Protein AF-A8PE04-F1 (afdb_monomer)

Structure (mmCIF, N/CA/C/O backbone):
data_AF-A8PE04-F1
#
_entry.id   AF-A8PE04-F1
#
loop_
_atom_site.group_PDB
_atom_site.id
_atom_site.type_symbol
_atom_site.label_atom_id
_atom_site.label_alt_id
_atom_site.label_comp_id
_atom_site.label_asym_id
_atom_site.label_entity_id
_atom_site.label_seq_id
_atom_site.pdbx_PDB_ins_code
_atom_site.Cartn_x
_atom_site.Cartn_y
_atom_site.Cartn_z
_atom_site.occupancy
_atom_site.B_iso_or_equiv
_atom_site.auth_seq_id
_atom_site.auth_comp_id
_atom_site.auth_asym_id
_atom_site.auth_atom_id
_atom_site.pdbx_PDB_model_num
ATOM 1 N N . MET A 1 1 ? 14.633 -21.461 -17.076 1.00 43.66 1 MET A N 1
ATOM 2 C CA . MET A 1 1 ? 14.269 -21.359 -18.506 1.00 43.66 1 MET A CA 1
ATOM 3 C C . MET A 1 1 ? 14.632 -19.955 -18.957 1.00 43.66 1 MET A C 1
ATOM 5 O O . MET A 1 1 ? 14.092 -19.022 -18.387 1.00 43.66 1 MET A O 1
ATOM 9 N N . THR A 1 2 ? 15.592 -19.778 -19.868 1.00 51.12 2 THR A N 1
ATOM 10 C CA . THR A 1 2 ? 15.956 -18.434 -20.354 1.00 51.12 2 THR A CA 1
ATOM 11 C C . THR A 1 2 ? 14.816 -17.867 -21.188 1.00 51.12 2 THR A C 1
ATOM 13 O O . THR A 1 2 ? 14.263 -18.574 -22.039 1.00 51.12 2 THR A O 1
ATOM 16 N N . SER A 1 3 ? 14.428 -16.623 -20.905 1.00 69.75 3 SER A N 1
ATOM 17 C CA . SER A 1 3 ? 13.327 -15.964 -21.598 1.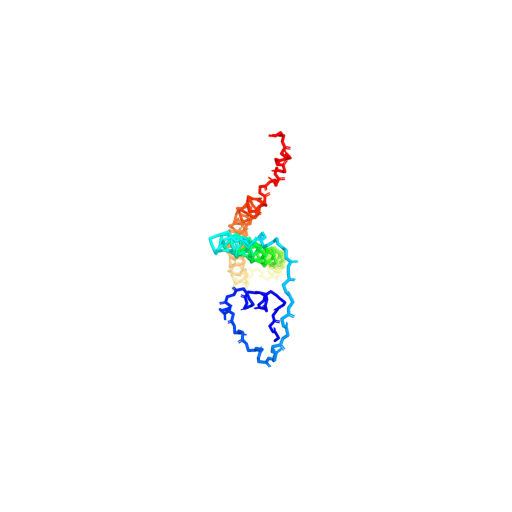00 69.75 3 SER A CA 1
ATOM 18 C C . SER A 1 3 ? 13.651 -15.841 -23.093 1.00 69.75 3 SER A C 1
ATOM 20 O O . SER A 1 3 ? 14.813 -15.860 -23.515 1.00 69.75 3 SER A O 1
ATOM 22 N N . LYS A 1 4 ? 12.622 -15.732 -23.941 1.00 68.56 4 LYS A N 1
ATOM 23 C CA . LYS A 1 4 ? 12.803 -15.550 -25.393 1.00 68.56 4 LYS A CA 1
ATOM 24 C C . LYS A 1 4 ? 13.701 -14.338 -25.707 1.00 68.56 4 LYS A C 1
ATOM 26 O O . LYS A 1 4 ? 14.459 -14.385 -26.671 1.00 68.56 4 LYS A O 1
ATOM 31 N N . LEU A 1 5 ? 13.661 -13.316 -24.848 1.00 60.16 5 LEU A N 1
ATOM 32 C CA . LEU A 1 5 ? 14.496 -12.115 -24.906 1.00 60.16 5 LEU A CA 1
ATOM 33 C C . LEU A 1 5 ? 15.958 -12.384 -24.521 1.00 60.16 5 LEU A C 1
ATOM 35 O O . LEU A 1 5 ? 16.848 -11.929 -25.234 1.00 60.16 5 LEU A O 1
ATOM 39 N N . ASP A 1 6 ? 16.225 -13.201 -23.497 1.00 66.94 6 ASP A N 1
ATOM 40 C CA . ASP A 1 6 ? 17.599 -13.587 -23.121 1.00 66.94 6 ASP A CA 1
ATOM 41 C C . ASP A 1 6 ? 18.314 -14.327 -24.254 1.00 66.94 6 ASP A C 1
ATOM 43 O O . ASP A 1 6 ? 19.517 -14.170 -24.472 1.00 66.94 6 ASP A O 1
ATOM 47 N N . ARG A 1 7 ? 17.572 -15.141 -25.014 1.00 69.94 7 ARG A N 1
ATOM 48 C CA . ARG A 1 7 ? 18.111 -15.803 -26.209 1.00 69.94 7 ARG A CA 1
ATOM 49 C C . ARG A 1 7 ? 18.424 -14.798 -27.312 1.00 69.94 7 ARG A C 1
ATOM 51 O O . ARG A 1 7 ? 19.440 -14.939 -27.985 1.00 69.94 7 ARG A O 1
ATOM 58 N N . GLU A 1 8 ? 17.583 -13.785 -27.493 1.00 67.00 8 GLU A N 1
ATOM 59 C CA . GLU A 1 8 ? 17.767 -12.774 -28.535 1.00 67.00 8 GLU A CA 1
ATOM 60 C C . GLU A 1 8 ? 18.943 -11.833 -28.230 1.00 67.00 8 GLU A C 1
ATOM 62 O O . GLU A 1 8 ? 19.756 -11.565 -29.114 1.00 67.00 8 GLU A O 1
ATOM 67 N N . ILE A 1 9 ? 19.109 -11.426 -26.969 1.00 65.00 9 ILE A N 1
ATOM 68 C CA . ILE A 1 9 ? 20.256 -10.637 -26.498 1.00 65.00 9 ILE A CA 1
ATOM 69 C C . ILE A 1 9 ? 21.559 -11.435 -26.658 1.00 65.00 9 ILE A C 1
ATOM 71 O O . ILE A 1 9 ? 22.524 -10.929 -27.234 1.00 65.00 9 ILE A O 1
ATOM 75 N N . ASN A 1 10 ? 21.575 -12.712 -26.260 1.00 68.12 10 ASN A N 1
ATOM 76 C CA . ASN A 1 10 ? 22.749 -13.575 -26.429 1.00 68.12 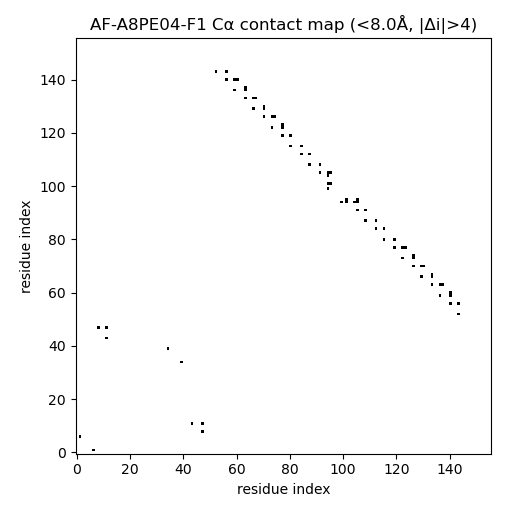10 ASN A CA 1
ATOM 77 C C . ASN A 1 10 ? 23.130 -13.794 -27.904 1.00 68.12 10 ASN A C 1
ATOM 79 O O . ASN A 1 10 ? 24.316 -13.816 -28.242 1.00 68.12 10 ASN A O 1
ATOM 83 N N . MET A 1 11 ? 22.149 -13.895 -28.808 1.00 67.25 11 MET A N 1
ATOM 84 C CA . MET A 1 11 ? 22.408 -13.983 -30.252 1.00 67.25 11 MET A CA 1
ATOM 85 C C . MET A 1 11 ? 22.987 -12.688 -30.839 1.00 67.25 11 MET A C 1
ATOM 87 O O . MET A 1 11 ? 23.749 -12.744 -31.803 1.00 67.25 11 MET A O 1
ATOM 91 N N . LEU A 1 12 ? 22.644 -11.523 -30.282 1.00 59.12 12 LEU A N 1
ATOM 92 C CA . LEU A 1 12 ? 23.148 -10.225 -30.746 1.00 59.12 12 LEU A CA 1
ATOM 93 C C . LEU A 1 12 ? 24.549 -9.898 -30.204 1.00 59.12 12 LEU A C 1
ATOM 95 O O . LEU A 1 12 ? 25.309 -9.207 -30.888 1.00 59.12 12 LEU A O 1
ATOM 99 N N . LEU A 1 13 ? 24.889 -10.406 -29.016 1.00 61.25 13 LEU A N 1
ATOM 100 C CA . LEU A 1 13 ? 26.175 -10.182 -28.344 1.00 61.25 13 LEU A CA 1
ATOM 101 C C . LEU A 1 13 ? 27.263 -11.198 -28.726 1.00 61.25 13 LEU A C 1
ATOM 103 O O . LEU A 1 13 ? 28.444 -10.925 -28.524 1.00 61.25 13 LEU A O 1
ATOM 107 N N . SER A 1 14 ? 26.899 -12.339 -29.316 1.00 60.16 14 SER A N 1
ATOM 108 C CA . SER A 1 14 ? 27.875 -13.351 -29.732 1.00 60.16 14 SER A CA 1
ATOM 109 C C . SER A 1 14 ? 28.638 -12.911 -30.997 1.00 60.16 14 SER A C 1
ATOM 111 O O . SER A 1 14 ? 28.017 -12.686 -32.046 1.00 60.16 14 SER A O 1
ATOM 113 N N . PRO A 1 15 ? 29.981 -12.803 -30.970 1.00 48.56 15 PRO A N 1
ATOM 114 C CA . PRO A 1 15 ? 30.763 -12.633 -32.187 1.00 48.56 15 PRO A CA 1
ATOM 115 C C . PRO A 1 15 ? 30.656 -13.927 -33.003 1.00 48.56 15 PRO A C 1
ATOM 117 O O . PRO A 1 15 ? 30.887 -15.009 -32.478 1.00 48.56 15 PRO A O 1
ATOM 120 N N . ASN A 1 16 ? 30.239 -13.803 -34.268 1.00 50.25 16 ASN A N 1
ATOM 121 C CA . ASN A 1 16 ? 29.986 -14.895 -35.216 1.00 50.25 16 ASN A CA 1
ATOM 122 C C . ASN A 1 16 ? 30.939 -16.100 -35.034 1.00 50.25 16 ASN A C 1
ATOM 124 O O . ASN A 1 16 ? 32.030 -16.112 -35.605 1.00 50.25 16 ASN A O 1
ATOM 128 N N . LEU A 1 17 ? 30.506 -17.155 -34.338 1.00 44.81 17 LEU A N 1
ATOM 129 C CA . LEU A 1 17 ? 31.142 -18.465 -34.450 1.00 44.81 17 LEU A CA 1
ATOM 130 C C . LEU A 1 17 ? 30.662 -19.099 -35.754 1.00 44.81 17 LEU A C 1
ATOM 132 O O . LEU A 1 17 ? 29.711 -19.875 -35.807 1.00 44.81 17 LEU A O 1
ATOM 136 N N . SER A 1 18 ? 31.326 -18.708 -36.839 1.00 41.94 18 SER A N 1
ATOM 137 C CA . SER A 1 18 ? 31.289 -19.411 -38.116 1.00 41.94 18 SER A CA 1
ATOM 138 C C . SER A 1 18 ? 31.977 -20.770 -37.956 1.00 41.94 18 SER A C 1
ATOM 140 O O . SER A 1 18 ? 33.128 -20.944 -38.341 1.00 41.94 18 SER A O 1
ATOM 142 N N . MET A 1 19 ? 31.267 -21.748 -37.400 1.00 42.62 19 MET A N 1
ATOM 143 C CA . MET A 1 19 ? 31.591 -23.167 -37.544 1.00 42.62 19 MET A CA 1
ATOM 144 C C . MET A 1 19 ? 30.638 -23.760 -38.579 1.00 42.62 19 MET A C 1
ATOM 146 O O . MET A 1 19 ? 29.606 -24.343 -38.260 1.00 42.62 19 MET A O 1
ATOM 150 N N . ARG A 1 20 ? 30.974 -23.573 -39.859 1.00 33.47 20 ARG A N 1
ATOM 151 C CA . ARG A 1 20 ? 30.394 -24.365 -40.947 1.00 33.47 20 ARG A CA 1
ATOM 152 C C . ARG A 1 20 ? 31.476 -24.710 -41.961 1.00 33.47 20 ARG A C 1
ATOM 154 O O . ARG A 1 20 ? 31.553 -24.136 -43.041 1.00 33.47 20 ARG A O 1
ATOM 161 N N . SER A 1 21 ? 32.304 -25.686 -41.603 1.00 43.50 21 SER A N 1
ATOM 162 C CA . SER A 1 21 ? 33.064 -26.462 -42.579 1.00 43.50 21 SER A CA 1
ATOM 163 C C . SER A 1 21 ? 32.074 -27.241 -43.442 1.00 43.50 21 SER A C 1
ATOM 165 O O . SER A 1 21 ? 31.520 -28.237 -42.986 1.00 43.50 21 SER A O 1
ATOM 167 N N . ARG A 1 22 ? 31.814 -26.785 -44.672 1.00 39.66 22 ARG A N 1
ATOM 168 C CA . ARG A 1 22 ? 31.310 -27.633 -45.764 1.00 39.66 22 ARG A CA 1
ATOM 169 C C . ARG A 1 22 ? 31.733 -27.062 -47.118 1.00 39.66 22 ARG A C 1
ATOM 171 O O . ARG A 1 22 ? 31.313 -25.979 -47.506 1.00 39.66 22 ARG A O 1
ATOM 178 N N . SER A 1 23 ? 32.621 -27.840 -47.730 1.00 42.22 23 SER A N 1
ATOM 179 C CA . SER A 1 23 ? 33.083 -27.935 -49.116 1.00 42.22 23 SER A CA 1
ATOM 180 C C . SER A 1 23 ? 32.654 -26.879 -50.141 1.00 42.22 23 SER A C 1
ATOM 182 O O . SER A 1 23 ? 31.479 -26.606 -50.372 1.00 42.22 23 SER A O 1
ATOM 184 N N . THR A 1 24 ? 33.680 -26.428 -50.854 1.00 45.38 24 THR A N 1
ATOM 185 C CA . THR A 1 24 ? 33.709 -25.690 -52.117 1.00 45.38 24 THR A CA 1
ATOM 186 C C . THR A 1 24 ? 32.611 -26.074 -53.115 1.00 45.38 24 THR A C 1
ATOM 188 O O . THR A 1 24 ? 32.645 -27.160 -53.691 1.00 45.38 24 THR A O 1
ATOM 191 N N . GLN A 1 25 ? 31.725 -25.130 -53.440 1.00 36.72 25 GLN A N 1
ATOM 192 C CA . GLN A 1 25 ? 31.138 -25.070 -54.777 1.00 36.72 25 GLN A CA 1
ATOM 193 C C . GLN A 1 25 ? 30.981 -23.612 -55.216 1.00 36.72 25 GLN A C 1
ATOM 195 O O . GLN A 1 25 ? 30.145 -22.855 -54.729 1.00 36.72 25 GLN A O 1
ATOM 200 N N . SER A 1 26 ? 31.873 -23.235 -56.129 1.00 47.31 26 SER A N 1
ATOM 201 C CA . SER A 1 26 ? 31.907 -21.976 -56.860 1.00 47.31 26 SER A CA 1
ATOM 202 C C . SER A 1 26 ? 30.629 -21.782 -57.677 1.00 47.31 26 SER A C 1
ATOM 204 O O . SER A 1 26 ? 30.276 -22.629 -58.499 1.00 47.31 26 SER A O 1
ATOM 206 N N . ARG A 1 27 ? 29.971 -20.630 -57.505 1.00 42.94 27 ARG A N 1
ATOM 207 C CA . ARG A 1 27 ? 29.143 -20.027 -58.554 1.00 42.94 27 ARG A CA 1
ATOM 208 C C . ARG A 1 27 ? 29.125 -18.507 -58.403 1.00 42.94 27 ARG A C 1
ATOM 210 O O . ARG A 1 27 ? 28.442 -17.938 -57.559 1.00 42.94 27 ARG A O 1
ATOM 217 N N . ASN A 1 28 ? 29.925 -17.864 -59.247 1.00 46.12 28 ASN A N 1
ATOM 218 C CA . ASN A 1 28 ? 29.916 -16.428 -59.486 1.00 46.12 28 ASN A CA 1
ATOM 219 C C . ASN A 1 28 ? 28.587 -15.989 -60.118 1.00 46.12 28 ASN A C 1
ATOM 221 O O . ASN A 1 28 ? 28.182 -16.573 -61.123 1.00 46.12 28 ASN A O 1
ATOM 225 N N . ARG A 1 29 ? 28.005 -14.895 -59.601 1.00 42.97 29 ARG A N 1
ATOM 226 C CA . ARG A 1 29 ? 27.683 -13.639 -60.324 1.00 42.97 29 ARG A CA 1
ATOM 227 C C . ARG A 1 29 ? 26.437 -12.934 -59.757 1.00 42.97 29 ARG A C 1
ATOM 229 O O . ARG A 1 29 ? 25.325 -13.356 -60.045 1.00 42.97 29 ARG A O 1
ATOM 236 N N . ARG A 1 30 ? 26.676 -11.779 -59.113 1.00 40.81 30 ARG A N 1
ATOM 237 C CA . ARG A 1 30 ? 26.090 -10.432 -59.361 1.00 40.81 30 ARG A CA 1
ATOM 238 C C . ARG A 1 30 ? 25.726 -9.692 -58.071 1.00 40.81 30 ARG A C 1
ATOM 240 O O . ARG A 1 30 ? 24.910 -10.155 -57.289 1.00 40.81 30 ARG A O 1
ATOM 247 N N . GLY A 1 31 ? 26.285 -8.488 -57.942 1.00 39.12 31 GLY A N 1
ATOM 248 C CA . GLY A 1 31 ? 25.628 -7.375 -57.258 1.00 39.12 31 GLY A CA 1
ATOM 249 C C . GLY A 1 31 ? 25.645 -7.430 -55.740 1.00 39.12 31 GLY A C 1
ATOM 250 O O . GLY A 1 31 ? 24.606 -7.330 -55.099 1.00 39.12 31 GLY A O 1
ATOM 251 N N . THR A 1 32 ? 26.832 -7.554 -55.159 1.00 42.50 32 THR A N 1
ATOM 252 C CA . THR A 1 32 ? 27.095 -7.330 -53.740 1.00 42.50 32 THR A CA 1
ATOM 253 C C . THR A 1 32 ? 26.791 -5.869 -53.384 1.00 42.50 32 THR A C 1
ATOM 255 O O . THR A 1 32 ? 27.685 -5.033 -53.301 1.00 42.50 32 THR A O 1
ATOM 258 N N . GLY A 1 33 ? 25.526 -5.562 -53.086 1.00 43.44 33 GLY A N 1
ATOM 259 C CA . GLY A 1 33 ? 25.142 -4.465 -52.194 1.00 43.44 33 GLY A CA 1
ATOM 260 C C . GLY A 1 33 ? 25.581 -4.800 -50.767 1.00 43.44 33 GLY A C 1
ATOM 261 O O . GLY A 1 33 ? 24.775 -4.926 -49.846 1.00 43.44 33 GLY A O 1
ATOM 262 N N . GLY A 1 34 ? 26.873 -5.077 -50.592 1.00 47.75 34 GLY A N 1
ATOM 263 C CA . GLY A 1 34 ? 27.463 -5.390 -49.311 1.00 47.75 34 GLY A CA 1
ATOM 264 C C . GLY A 1 34 ? 27.453 -4.117 -48.492 1.00 47.75 34 GLY A C 1
ATOM 265 O O . GLY A 1 34 ? 28.378 -3.323 -48.607 1.00 47.75 34 GLY A O 1
ATOM 266 N N . SER A 1 35 ? 26.414 -3.924 -47.669 1.00 53.75 35 SER A N 1
ATOM 267 C CA . SER A 1 35 ? 26.446 -2.944 -46.580 1.00 53.75 35 SER A CA 1
ATOM 268 C C . SER A 1 35 ? 27.832 -3.006 -45.953 1.00 53.75 35 SER A C 1
ATOM 270 O O . SER A 1 35 ? 28.222 -4.069 -45.447 1.00 53.75 35 SER A O 1
ATOM 272 N N . SER A 1 36 ? 28.581 -1.904 -46.060 1.00 68.50 36 SER A N 1
ATOM 273 C CA . SER A 1 36 ? 29.951 -1.826 -45.566 1.00 68.50 36 SER A CA 1
ATOM 274 C C . SER A 1 36 ? 29.987 -2.309 -44.116 1.00 68.50 36 SER A C 1
ATOM 276 O O . SER A 1 36 ? 28.983 -2.237 -43.395 1.00 68.50 36 SER A O 1
ATOM 278 N N . ALA A 1 37 ? 31.128 -2.818 -43.649 1.00 65.75 37 ALA A N 1
ATOM 279 C CA . ALA A 1 37 ? 31.262 -3.237 -42.251 1.0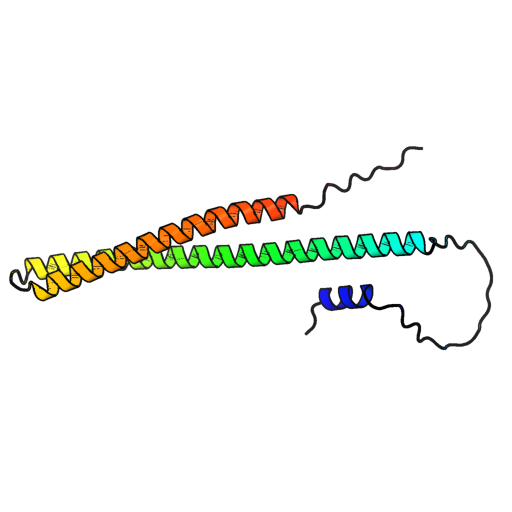0 65.75 37 ALA A CA 1
ATOM 280 C C . ALA A 1 37 ? 30.772 -2.139 -41.276 1.00 65.75 37 ALA A C 1
ATOM 282 O O . ALA A 1 37 ? 30.167 -2.443 -40.245 1.00 65.75 37 ALA A O 1
ATOM 283 N N . ALA A 1 38 ? 30.911 -0.865 -41.664 1.00 65.88 38 ALA A N 1
ATOM 284 C CA . ALA A 1 38 ? 30.352 0.287 -40.965 1.00 65.88 38 ALA A CA 1
ATOM 285 C C . ALA A 1 38 ? 28.807 0.328 -40.958 1.00 65.88 38 ALA A C 1
ATOM 287 O O . ALA A 1 38 ? 28.221 0.539 -39.896 1.00 65.88 38 ALA A O 1
ATOM 288 N N . ALA A 1 39 ? 28.130 0.077 -42.084 1.00 66.44 39 ALA A N 1
ATOM 289 C CA . ALA A 1 39 ? 26.665 0.022 -42.163 1.00 66.44 39 ALA A CA 1
ATOM 290 C C . ALA A 1 39 ? 26.076 -1.146 -41.347 1.00 66.44 39 ALA A C 1
ATOM 292 O O . ALA A 1 39 ? 25.101 -0.969 -40.613 1.00 66.44 39 ALA A O 1
ATOM 293 N N . LYS A 1 40 ? 26.717 -2.324 -41.379 1.00 68.75 40 LYS A N 1
ATOM 294 C CA . LYS A 1 40 ? 26.325 -3.472 -40.537 1.00 68.75 40 LYS A CA 1
ATOM 295 C C . LYS A 1 40 ? 26.526 -3.184 -39.044 1.00 68.75 40 LYS A C 1
ATOM 297 O O . LYS A 1 40 ? 25.666 -3.534 -38.237 1.00 68.75 40 LYS A O 1
ATOM 302 N N . LYS A 1 41 ? 27.619 -2.504 -38.671 1.00 69.12 41 LYS A N 1
ATOM 303 C CA . LYS A 1 41 ? 27.895 -2.079 -37.286 1.00 69.12 41 LYS A CA 1
ATOM 304 C C . LYS A 1 41 ? 26.895 -1.027 -36.791 1.00 69.12 41 LYS A C 1
ATOM 306 O O . LYS A 1 41 ? 26.431 -1.134 -35.660 1.00 69.12 41 LYS A O 1
ATOM 311 N N . LYS A 1 42 ? 26.517 -0.051 -37.630 1.00 68.50 42 LYS A N 1
ATOM 312 C CA . LYS A 1 42 ? 25.468 0.941 -37.320 1.00 68.50 42 LYS A CA 1
ATOM 313 C C . LYS A 1 42 ? 24.107 0.273 -37.088 1.00 68.50 42 LYS A C 1
ATOM 315 O O . LYS A 1 42 ? 23.517 0.489 -36.037 1.00 68.50 42 LYS A O 1
ATOM 320 N N . ARG A 1 43 ? 23.671 -0.620 -37.988 1.00 66.81 43 ARG A N 1
ATOM 321 C CA . ARG A 1 43 ? 22.414 -1.382 -37.830 1.00 66.81 43 ARG A CA 1
ATOM 322 C C . ARG A 1 43 ? 22.388 -2.245 -36.565 1.00 66.81 43 ARG A C 1
ATOM 324 O O . ARG A 1 43 ? 21.371 -2.294 -35.883 1.00 66.81 43 ARG A O 1
ATOM 331 N N . ARG A 1 44 ? 23.500 -2.914 -36.232 1.00 63.69 44 ARG A N 1
ATOM 332 C CA . ARG A 1 44 ? 23.607 -3.702 -34.991 1.00 63.69 44 ARG A CA 1
ATOM 333 C C . ARG A 1 44 ? 23.508 -2.825 -33.741 1.00 63.69 44 ARG A C 1
ATOM 335 O O . ARG A 1 44 ? 22.777 -3.198 -32.834 1.00 63.69 44 ARG A O 1
ATOM 342 N N . ARG A 1 45 ? 24.182 -1.668 -33.709 1.00 64.12 45 ARG A N 1
ATOM 343 C CA . ARG A 1 45 ? 24.073 -0.718 -32.587 1.00 64.12 45 ARG A CA 1
ATOM 344 C C . ARG A 1 45 ? 22.647 -0.216 -32.397 1.00 64.12 45 ARG A C 1
ATOM 346 O O . ARG A 1 45 ? 22.130 -0.339 -31.299 1.00 64.12 45 ARG A O 1
ATOM 353 N N . PHE A 1 46 ? 21.999 0.216 -33.476 1.00 67.44 46 PHE A N 1
ATOM 354 C CA . PHE A 1 46 ? 20.606 0.662 -33.433 1.00 67.44 46 PHE A CA 1
ATOM 355 C C . PHE A 1 46 ? 19.656 -0.437 -32.927 1.00 67.44 46 PHE A C 1
ATOM 357 O O . PHE A 1 46 ? 18.773 -0.183 -32.115 1.00 67.44 46 PHE A O 1
ATOM 364 N N . ARG A 1 47 ? 19.864 -1.696 -33.345 1.00 68.25 47 ARG A N 1
ATOM 365 C CA . ARG A 1 47 ? 19.064 -2.831 -32.856 1.00 68.25 47 ARG A CA 1
ATOM 366 C C . ARG A 1 47 ? 19.300 -3.121 -31.371 1.00 68.25 47 ARG A C 1
ATOM 368 O O . ARG A 1 47 ? 18.336 -3.396 -30.668 1.00 68.25 47 ARG A O 1
ATOM 375 N N . ILE A 1 48 ? 20.547 -3.070 -30.901 1.00 73.31 48 ILE A N 1
ATOM 376 C CA . ILE A 1 48 ? 20.880 -3.259 -29.478 1.00 73.31 48 ILE A CA 1
ATOM 377 C C . ILE A 1 48 ? 20.252 -2.147 -28.636 1.00 73.31 48 ILE A C 1
ATOM 379 O O . ILE A 1 48 ? 19.641 -2.434 -27.615 1.00 73.31 48 ILE A O 1
ATOM 383 N N . GLU A 1 49 ? 20.340 -0.903 -29.097 1.00 71.06 49 GLU A N 1
ATOM 384 C CA . GLU A 1 49 ? 19.737 0.255 -28.442 1.00 71.06 49 GLU A CA 1
ATOM 385 C C . GLU A 1 49 ? 18.208 0.121 -28.360 1.00 71.06 49 GLU A C 1
ATOM 387 O O . GLU A 1 49 ? 17.650 0.193 -27.269 1.00 71.06 49 GLU A O 1
ATOM 392 N N . LYS A 1 50 ? 17.526 -0.214 -29.465 1.00 78.19 50 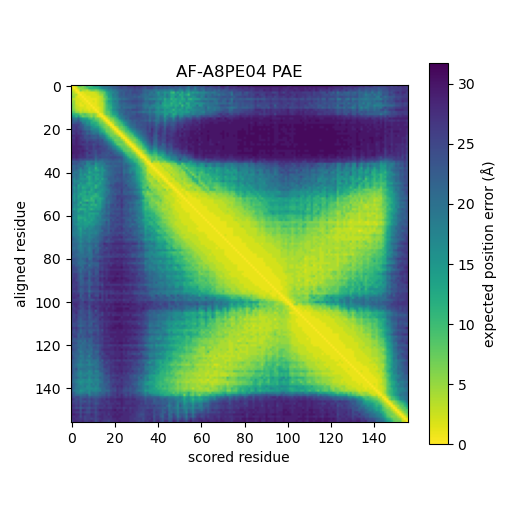LYS A N 1
ATOM 393 C CA . LYS A 1 50 ? 16.065 -0.434 -29.491 1.00 78.19 50 LYS A CA 1
ATOM 394 C C . LYS A 1 50 ? 15.621 -1.565 -28.548 1.00 78.19 50 LYS A C 1
ATOM 396 O O . LYS A 1 50 ? 14.600 -1.440 -27.875 1.00 78.19 50 LYS A O 1
ATOM 401 N N . VAL A 1 51 ? 16.384 -2.660 -28.469 1.00 79.88 51 VAL A N 1
ATOM 402 C CA . VAL A 1 51 ? 16.106 -3.771 -27.535 1.00 79.88 51 VAL A CA 1
ATOM 403 C C . VAL A 1 51 ? 16.374 -3.362 -26.082 1.00 79.88 51 VAL A C 1
ATOM 405 O O . VAL A 1 51 ? 15.582 -3.705 -25.209 1.00 79.88 51 VAL A O 1
ATOM 408 N N . GLY A 1 52 ? 17.437 -2.596 -25.825 1.00 79.25 52 GLY A N 1
ATOM 409 C CA . GLY A 1 52 ? 17.758 -2.062 -24.499 1.00 79.25 52 GLY A CA 1
ATOM 410 C C . GLY A 1 52 ? 16.674 -1.123 -23.967 1.00 79.25 52 GLY A C 1
ATOM 411 O O . GLY A 1 52 ? 16.215 -1.298 -22.841 1.00 79.25 52 GLY A O 1
ATOM 412 N N . TRP A 1 53 ? 16.189 -0.199 -24.801 1.00 81.25 53 TRP A N 1
ATOM 413 C CA . TRP A 1 53 ? 15.075 0.691 -24.455 1.00 81.25 53 TRP A CA 1
ATOM 414 C C . TRP A 1 53 ? 13.782 -0.072 -24.171 1.00 81.25 53 TRP A C 1
ATOM 416 O O . TRP A 1 53 ? 13.080 0.237 -23.208 1.00 81.25 53 TRP A O 1
ATOM 426 N N . LYS A 1 54 ? 13.487 -1.112 -24.962 1.00 82.75 54 LYS A N 1
ATOM 427 C CA . LYS A 1 54 ? 12.332 -1.983 -24.717 1.00 82.75 54 LYS A CA 1
ATOM 428 C C . LYS A 1 54 ? 12.431 -2.683 -23.358 1.00 82.75 54 LYS A C 1
ATOM 430 O O . LYS A 1 54 ? 11.471 -2.649 -22.598 1.00 82.75 54 LYS A O 1
ATOM 435 N N . TYR A 1 55 ? 13.586 -3.266 -23.040 1.00 83.38 55 TYR A N 1
ATOM 436 C CA . TYR A 1 55 ? 13.804 -3.930 -21.753 1.00 83.38 55 TYR A CA 1
ATOM 437 C C . TYR A 1 55 ? 13.652 -2.966 -20.571 1.00 83.38 55 TYR A C 1
ATOM 439 O O . TYR A 1 55 ? 12.977 -3.284 -19.595 1.00 83.38 55 TYR A O 1
ATOM 447 N N . LEU A 1 56 ? 14.239 -1.770 -20.672 1.00 81.31 56 LEU A N 1
ATOM 448 C CA . L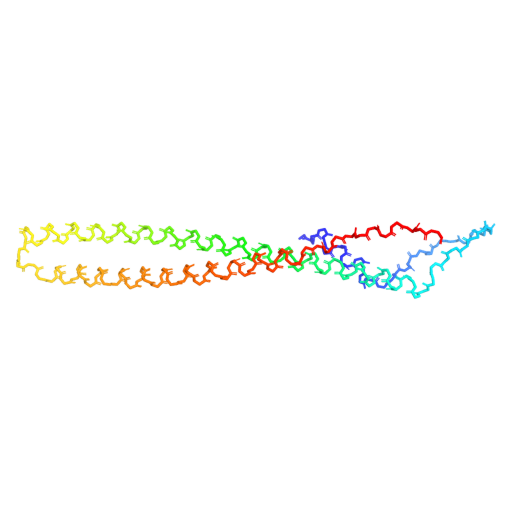EU A 1 56 ? 14.123 -0.744 -19.637 1.00 81.31 56 LEU A CA 1
ATOM 449 C C . LEU A 1 56 ? 12.656 -0.358 -19.398 1.00 81.31 56 LEU A C 1
ATOM 451 O O . LEU A 1 56 ? 12.215 -0.264 -18.255 1.00 81.31 56 LEU A O 1
ATOM 455 N N . LYS A 1 57 ? 11.882 -0.194 -20.473 1.00 84.00 57 LYS A N 1
ATOM 456 C CA . LYS A 1 57 ? 10.454 0.121 -20.399 1.00 84.00 57 LYS A CA 1
ATOM 457 C C . LYS A 1 57 ? 9.635 -0.989 -19.745 1.00 84.00 57 LYS A C 1
ATOM 459 O O . LYS A 1 57 ? 8.796 -0.693 -18.897 1.00 84.00 57 LYS A O 1
ATOM 464 N N . ASP A 1 58 ? 9.868 -2.239 -20.137 1.00 84.56 58 ASP A N 1
ATOM 465 C CA . ASP A 1 58 ? 9.168 -3.395 -19.570 1.00 84.56 58 ASP A CA 1
ATOM 466 C C . ASP A 1 58 ? 9.490 -3.530 -18.069 1.00 84.56 58 ASP A C 1
ATOM 468 O O . ASP A 1 58 ? 8.578 -3.641 -17.255 1.00 84.56 58 ASP A O 1
ATOM 472 N N . SER A 1 59 ? 10.757 -3.348 -17.682 1.00 83.12 59 SER A N 1
ATOM 473 C CA . SER A 1 59 ? 11.179 -3.304 -16.274 1.00 83.12 59 SER A CA 1
ATOM 474 C C . SER A 1 59 ? 10.478 -2.191 -15.477 1.00 83.12 59 SER A C 1
ATOM 476 O O . SER A 1 59 ? 9.974 -2.422 -14.379 1.00 83.12 59 SER A O 1
ATOM 478 N N . HIS A 1 60 ? 10.360 -0.980 -16.035 1.00 84.75 60 HIS A N 1
ATOM 479 C CA . HIS A 1 60 ? 9.611 0.099 -15.380 1.00 84.75 60 HIS A CA 1
ATOM 480 C C . HIS A 1 60 ? 8.116 -0.211 -15.241 1.00 84.75 60 HIS A C 1
ATOM 482 O O . HIS A 1 60 ? 7.519 0.153 -14.228 1.00 84.75 60 HIS A O 1
ATOM 488 N N . ARG A 1 61 ? 7.506 -0.888 -16.220 1.00 87.44 61 ARG A N 1
ATOM 489 C CA . ARG A 1 61 ? 6.106 -1.330 -16.128 1.00 87.44 61 ARG A CA 1
ATOM 490 C C . ARG A 1 61 ? 5.903 -2.345 -15.008 1.00 87.44 61 ARG A C 1
ATOM 492 O O . ARG A 1 61 ? 4.938 -2.204 -14.262 1.00 87.44 61 ARG A O 1
ATOM 499 N N . ASP A 1 62 ? 6.818 -3.297 -14.854 1.00 86.25 62 ASP A N 1
ATOM 500 C CA . ASP A 1 62 ? 6.768 -4.274 -13.763 1.00 86.25 62 ASP A CA 1
ATOM 501 C C . ASP A 1 62 ? 6.876 -3.579 -12.395 1.00 86.25 62 ASP A C 1
ATOM 503 O O . ASP A 1 62 ? 6.058 -3.818 -11.505 1.00 86.25 62 ASP A O 1
ATOM 507 N N . CYS A 1 63 ? 7.801 -2.624 -12.256 1.00 82.38 63 CYS A N 1
ATOM 508 C CA . CYS A 1 63 ? 7.928 -1.809 -11.044 1.00 82.38 63 CYS A CA 1
ATOM 509 C C . CYS A 1 63 ? 6.654 -1.004 -10.726 1.00 82.38 63 CYS A C 1
ATOM 511 O O . CYS A 1 63 ? 6.257 -0.916 -9.564 1.00 82.38 63 CYS A O 1
ATOM 513 N N . ILE A 1 64 ? 6.004 -0.414 -11.738 1.00 91.50 64 ILE A N 1
ATOM 514 C CA . ILE A 1 64 ? 4.727 0.302 -11.568 1.00 91.50 64 ILE A CA 1
ATOM 515 C C . ILE A 1 64 ? 3.644 -0.661 -11.081 1.00 91.50 64 ILE A C 1
ATOM 517 O O . ILE A 1 64 ? 2.938 -0.344 -10.127 1.00 91.50 64 ILE A O 1
ATOM 521 N N . HIS A 1 65 ? 3.536 -1.842 -11.691 1.00 90.62 65 HIS A N 1
ATOM 522 C CA . HIS A 1 65 ? 2.542 -2.851 -11.318 1.00 90.62 65 HIS A CA 1
ATOM 523 C C . HIS A 1 65 ? 2.699 -3.310 -9.864 1.00 90.62 65 HIS A C 1
ATOM 525 O O . HIS A 1 65 ? 1.722 -3.411 -9.119 1.00 90.62 65 HIS A O 1
ATOM 531 N N . ASP A 1 66 ? 3.931 -3.546 -9.418 1.00 86.00 66 ASP A N 1
ATOM 532 C CA . ASP A 1 66 ? 4.187 -3.933 -8.031 1.00 86.00 66 ASP A CA 1
ATOM 533 C C . ASP A 1 66 ? 3.935 -2.780 -7.046 1.00 86.00 66 ASP A C 1
ATOM 535 O O . ASP A 1 66 ? 3.397 -3.007 -5.956 1.00 86.00 66 ASP A O 1
ATOM 539 N N . ALA A 1 67 ? 4.214 -1.534 -7.440 1.00 85.06 67 ALA A N 1
ATOM 540 C CA . ALA A 1 67 ? 3.842 -0.359 -6.656 1.00 85.06 67 ALA A CA 1
ATOM 541 C C . ALA A 1 67 ? 2.313 -0.199 -6.529 1.00 85.06 67 ALA A C 1
ATOM 543 O O . ALA A 1 67 ? 1.822 0.126 -5.445 1.00 85.06 67 ALA A O 1
ATOM 544 N N . GLU A 1 68 ? 1.541 -0.481 -7.585 1.00 89.88 68 GLU A N 1
ATOM 545 C CA . GLU A 1 68 ? 0.070 -0.471 -7.545 1.00 89.88 68 GLU A CA 1
ATOM 546 C C . GLU A 1 68 ? -0.485 -1.540 -6.598 1.00 89.88 68 GLU A C 1
ATOM 548 O O . GLU A 1 68 ? -1.367 -1.247 -5.784 1.00 89.88 68 GLU A O 1
ATOM 553 N N . LYS A 1 69 ? 0.072 -2.758 -6.624 1.00 91.31 69 LYS A N 1
ATOM 554 C CA . LYS A 1 69 ? -0.278 -3.802 -5.646 1.00 91.31 69 LYS A CA 1
ATOM 555 C C . LYS A 1 69 ? 0.030 -3.363 -4.217 1.00 91.31 69 LYS A C 1
ATOM 557 O O . LYS A 1 69 ? -0.803 -3.548 -3.329 1.00 91.31 69 LYS A O 1
ATOM 562 N N . GLY A 1 70 ? 1.203 -2.769 -3.991 1.00 85.88 70 GLY A N 1
ATOM 563 C CA . GLY A 1 70 ? 1.593 -2.232 -2.687 1.00 85.88 70 GLY A CA 1
ATOM 564 C C . GLY A 1 70 ? 0.626 -1.152 -2.191 1.00 85.88 70 GLY A C 1
ATOM 565 O O . GLY A 1 70 ? 0.202 -1.181 -1.034 1.00 85.88 70 GLY A O 1
ATOM 566 N N . ALA A 1 71 ? 0.204 -0.245 -3.075 1.00 87.56 71 ALA A N 1
ATOM 567 C CA . ALA A 1 71 ? -0.794 0.777 -2.763 1.00 87.56 71 ALA A CA 1
ATOM 568 C C . ALA A 1 71 ? -2.159 0.167 -2.395 1.00 87.56 71 ALA A C 1
ATOM 570 O O . ALA A 1 71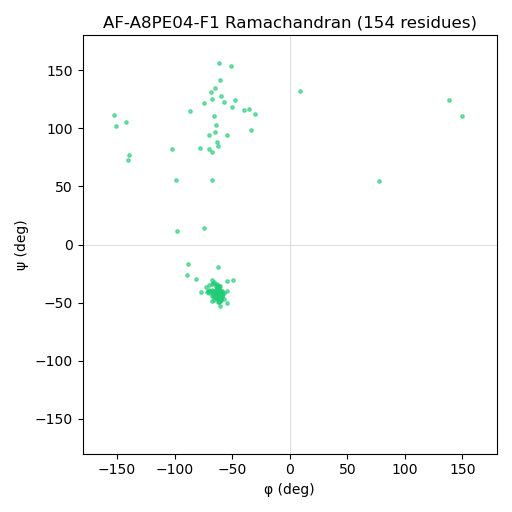 ? -2.769 0.580 -1.407 1.00 87.56 71 ALA A O 1
ATOM 571 N N . ALA A 1 72 ? -2.620 -0.843 -3.140 1.00 89.19 72 ALA A N 1
ATOM 572 C CA . ALA A 1 72 ? -3.868 -1.547 -2.846 1.00 89.19 72 ALA A CA 1
ATOM 573 C C . ALA A 1 72 ? -3.818 -2.271 -1.487 1.00 89.19 72 ALA A C 1
ATOM 575 O O . ALA A 1 72 ? -4.768 -2.198 -0.704 1.00 89.19 72 ALA A O 1
ATOM 576 N N . ALA A 1 73 ? -2.693 -2.913 -1.163 1.00 87.19 73 ALA A N 1
ATOM 577 C CA . ALA A 1 73 ? -2.492 -3.559 0.132 1.00 87.19 73 ALA A CA 1
ATOM 578 C C . ALA A 1 73 ? -2.538 -2.550 1.295 1.00 87.19 73 ALA A C 1
ATOM 580 O O . ALA A 1 73 ? -3.222 -2.794 2.290 1.00 87.19 73 ALA A O 1
ATOM 581 N N . LEU A 1 74 ? -1.882 -1.391 1.157 1.00 85.69 74 LEU A N 1
ATOM 582 C CA . LEU A 1 74 ? -1.933 -0.318 2.160 1.00 85.69 74 LEU A CA 1
ATOM 583 C C . LEU A 1 74 ? -3.346 0.249 2.336 1.00 85.69 74 LEU A C 1
ATOM 585 O O . LEU A 1 74 ? -3.765 0.530 3.459 1.00 85.69 74 LEU A O 1
ATOM 589 N N . HIS A 1 75 ? -4.101 0.387 1.246 1.00 87.12 75 HIS A N 1
ATOM 590 C CA . HIS A 1 75 ? -5.499 0.803 1.314 1.00 87.12 75 HIS A CA 1
ATOM 591 C C . HIS A 1 75 ? -6.350 -0.200 2.113 1.00 87.12 75 HIS A C 1
ATOM 593 O O . HIS A 1 75 ? -7.121 0.202 2.987 1.00 87.12 75 HIS A O 1
ATOM 599 N N . ASN A 1 76 ? -6.172 -1.501 1.868 1.00 89.06 76 ASN A N 1
ATOM 600 C CA . ASN A 1 76 ? -6.871 -2.555 2.608 1.00 89.06 76 ASN A CA 1
ATOM 601 C C . ASN A 1 76 ? -6.486 -2.565 4.093 1.00 89.06 76 ASN A C 1
ATOM 603 O O . ASN A 1 76 ? -7.366 -2.640 4.951 1.00 89.06 76 ASN A O 1
ATOM 607 N N . LEU A 1 77 ? -5.197 -2.411 4.407 1.00 85.88 77 LEU A N 1
ATOM 608 C CA . LEU A 1 77 ? -4.718 -2.310 5.786 1.00 85.88 77 LEU A CA 1
ATOM 609 C C . LEU A 1 77 ? -5.329 -1.095 6.504 1.00 85.88 77 LEU A C 1
ATOM 611 O O . LEU A 1 77 ? -5.807 -1.208 7.630 1.00 85.88 77 LEU A O 1
ATOM 615 N N . SER A 1 78 ? -5.399 0.053 5.825 1.00 87.19 78 SER A N 1
ATOM 616 C CA . SER A 1 78 ? -6.057 1.255 6.348 1.00 87.19 78 SER A CA 1
ATOM 617 C C . SER A 1 78 ? -7.563 1.059 6.576 1.00 87.19 78 SER A C 1
ATOM 619 O O . SER A 1 78 ? -8.120 1.605 7.529 1.00 87.19 78 SER A O 1
ATOM 621 N N . ALA A 1 79 ? -8.250 0.288 5.728 1.00 88.56 79 ALA A N 1
ATOM 622 C CA . ALA A 1 79 ? -9.656 -0.054 5.937 1.00 88.56 79 ALA A CA 1
ATOM 623 C C . ALA A 1 79 ? -9.851 -0.952 7.170 1.00 88.56 79 ALA A C 1
ATOM 625 O O . ALA A 1 79 ? -10.717 -0.659 7.994 1.00 88.56 79 ALA A O 1
ATOM 626 N N . ALA A 1 80 ? -9.012 -1.977 7.339 1.00 87.12 80 ALA A N 1
ATOM 627 C CA . ALA A 1 80 ? -9.048 -2.852 8.509 1.00 87.12 80 ALA A CA 1
ATOM 628 C C . ALA A 1 80 ? -8.776 -2.079 9.811 1.00 87.12 80 ALA A C 1
ATOM 630 O O . ALA A 1 80 ? -9.525 -2.217 10.775 1.00 87.12 80 ALA A O 1
ATOM 631 N N . ALA A 1 81 ? -7.770 -1.198 9.826 1.00 85.75 81 ALA A N 1
ATOM 632 C CA . ALA A 1 81 ? -7.455 -0.367 10.990 1.00 85.75 81 ALA A CA 1
ATOM 633 C C . ALA A 1 81 ? -8.636 0.524 11.418 1.00 85.75 81 ALA A C 1
ATOM 635 O O . ALA A 1 81 ? -8.940 0.623 12.607 1.00 85.75 81 ALA A O 1
ATOM 636 N N . ARG A 1 82 ? -9.360 1.120 10.456 1.00 87.62 82 ARG A N 1
ATOM 637 C CA . ARG A 1 82 ? -10.574 1.905 10.745 1.00 87.62 82 ARG A CA 1
ATOM 638 C C . ARG A 1 82 ? -11.668 1.065 11.395 1.00 87.62 82 ARG A C 1
ATOM 640 O O . ARG A 1 82 ? -12.355 1.553 12.290 1.00 87.62 82 ARG A O 1
ATOM 647 N N . GLU A 1 83 ? -11.831 -0.178 10.960 1.00 91.69 83 GLU A N 1
ATOM 648 C CA . GLU A 1 83 ? -12.810 -1.087 11.553 1.00 91.69 83 GLU A CA 1
ATOM 649 C C . GLU A 1 83 ? -12.400 -1.513 12.970 1.00 91.69 83 GLU A C 1
ATOM 651 O O . GLU A 1 83 ? -13.215 -1.473 13.892 1.00 91.69 83 GLU A O 1
ATOM 656 N N . HIS A 1 84 ? -11.116 -1.803 13.191 1.00 89.81 84 HIS A N 1
ATOM 657 C CA . HIS A 1 84 ? -10.585 -2.072 14.529 1.00 89.81 84 HIS A CA 1
ATOM 658 C C . HIS A 1 84 ? -10.780 -0.890 15.487 1.00 89.81 84 HIS A C 1
ATOM 660 O O . HIS A 1 84 ? -11.222 -1.097 16.617 1.00 89.81 84 HIS A O 1
ATOM 666 N N . 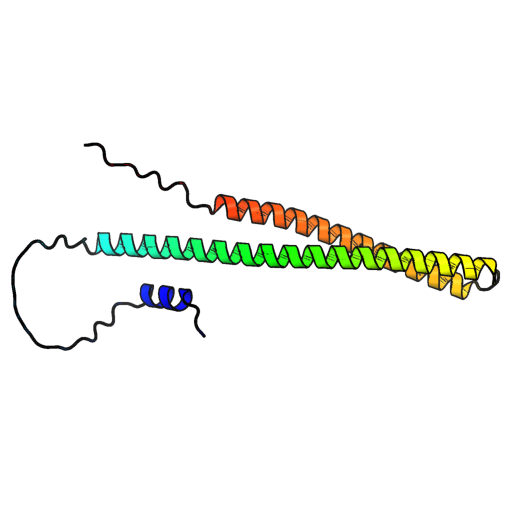MET A 1 85 ? -10.536 0.346 15.040 1.00 89.75 85 MET A N 1
ATOM 667 C CA . MET A 1 85 ? -10.802 1.545 15.843 1.00 89.75 85 MET A CA 1
ATOM 668 C C . MET A 1 85 ? -12.274 1.653 16.259 1.00 89.75 85 MET A C 1
ATOM 670 O O . MET A 1 85 ? -12.559 1.931 17.425 1.00 89.75 85 MET A O 1
ATOM 674 N N . ARG A 1 86 ? -13.215 1.402 15.335 1.00 90.62 86 ARG A N 1
ATOM 675 C CA . ARG A 1 86 ? -14.656 1.404 15.647 1.00 90.62 86 ARG A CA 1
ATOM 676 C C . ARG A 1 86 ? -15.003 0.358 16.697 1.00 90.62 86 ARG A C 1
ATOM 678 O O . ARG A 1 86 ? -15.724 0.667 17.645 1.00 90.62 86 ARG A O 1
ATOM 685 N N . ASN A 1 87 ? -14.457 -0.847 16.558 1.00 90.44 87 ASN A N 1
ATOM 686 C CA . ASN A 1 87 ? -14.679 -1.929 17.511 1.00 90.44 87 ASN A CA 1
ATOM 687 C C . ASN A 1 87 ? -14.120 -1.588 18.895 1.00 90.44 87 ASN A C 1
ATOM 689 O O . ASN A 1 87 ? -14.830 -1.748 19.886 1.00 90.44 87 ASN A O 1
ATOM 693 N N . LEU A 1 88 ? -12.904 -1.039 18.980 1.00 89.12 88 LEU A N 1
ATOM 694 C CA . LEU A 1 88 ? -12.339 -0.570 20.249 1.00 89.12 88 LEU A CA 1
ATOM 695 C C . LEU A 1 88 ? -13.200 0.520 20.885 1.00 89.12 88 LEU A C 1
ATOM 697 O O . LEU A 1 88 ? -13.450 0.479 22.084 1.00 89.12 88 LEU A O 1
ATOM 701 N N . GLN A 1 89 ? -13.718 1.458 20.093 1.00 88.25 89 GLN A N 1
ATOM 702 C CA . GLN A 1 89 ? -14.582 2.520 20.606 1.00 88.25 89 GLN A CA 1
ATOM 703 C C . GLN A 1 89 ? -15.933 1.989 21.101 1.00 88.25 89 GLN A C 1
ATOM 705 O O . GLN A 1 89 ? -16.478 2.476 22.097 1.00 88.25 89 GLN A O 1
ATOM 710 N N . HIS A 1 90 ? -16.457 0.950 20.450 1.00 90.06 90 HIS A N 1
ATOM 711 C CA . HIS A 1 90 ? -17.640 0.239 20.914 1.00 90.06 90 HIS A CA 1
ATOM 712 C C . HIS A 1 90 ? -17.383 -0.486 22.242 1.00 90.06 90 HIS A C 1
ATOM 714 O O . HIS A 1 90 ? -18.155 -0.323 23.189 1.00 90.06 90 HIS A O 1
ATOM 720 N N . VAL A 1 91 ? -16.271 -1.223 22.346 1.00 87.75 91 VAL A N 1
ATOM 721 C CA . VAL A 1 91 ? -15.856 -1.900 23.585 1.00 87.75 91 VAL A CA 1
ATOM 722 C C . VAL A 1 91 ? -15.653 -0.889 24.708 1.00 87.75 91 VAL A C 1
ATOM 724 O O . VAL A 1 91 ? -16.201 -1.086 25.791 1.00 87.75 91 VAL A O 1
ATOM 727 N N . LEU A 1 92 ? -14.960 0.221 24.442 1.00 88.19 92 LEU A N 1
ATOM 728 C CA . LEU A 1 92 ? -14.771 1.308 25.400 1.00 88.19 92 LEU A CA 1
ATOM 729 C C . LEU A 1 92 ? -16.118 1.804 25.926 1.00 88.19 92 LEU A C 1
ATOM 731 O O . LEU A 1 92 ? -16.341 1.823 27.129 1.00 88.19 92 LEU A O 1
ATOM 735 N N . THR A 1 93 ? -17.061 2.097 25.027 1.00 87.75 93 THR A N 1
ATOM 736 C CA . THR A 1 93 ? -18.407 2.554 25.400 1.00 87.75 93 THR A CA 1
ATOM 737 C C . THR A 1 93 ? -19.120 1.561 26.322 1.00 87.75 93 THR A C 1
ATOM 739 O O . THR A 1 93 ? -19.778 1.970 27.280 1.00 87.75 93 THR A O 1
ATOM 742 N N . ILE A 1 94 ? -19.007 0.257 26.053 1.00 87.56 94 ILE A N 1
ATOM 743 C CA . ILE A 1 94 ? -19.607 -0.787 26.894 1.00 87.56 94 ILE A CA 1
ATOM 744 C C . ILE A 1 94 ? -18.926 -0.837 28.260 1.00 87.56 94 ILE A C 1
ATOM 746 O O . ILE A 1 94 ? -19.624 -0.856 29.274 1.00 87.56 94 ILE A O 1
ATOM 750 N N . VAL A 1 95 ? -17.592 -0.858 28.291 1.00 85.44 95 VAL A N 1
ATOM 751 C CA . VAL A 1 95 ? -16.809 -0.952 29.528 1.00 85.44 95 VAL A CA 1
ATOM 752 C C . VAL A 1 95 ? -17.079 0.257 30.412 1.00 85.44 95 VAL A C 1
ATOM 754 O O . VAL A 1 95 ? -17.463 0.075 31.560 1.00 85.44 95 VAL A O 1
ATOM 757 N N . THR A 1 96 ? -17.009 1.475 29.874 1.00 84.00 96 THR A N 1
ATOM 758 C CA . THR A 1 96 ? -17.260 2.700 30.644 1.00 84.00 96 THR A CA 1
ATOM 759 C C . THR A 1 96 ? -18.696 2.767 31.174 1.00 84.00 96 THR A C 1
ATOM 761 O O . THR A 1 96 ? -18.920 3.263 32.274 1.00 84.00 96 THR A O 1
ATOM 764 N N . ARG A 1 97 ? -19.687 2.239 30.435 1.00 85.44 97 ARG A N 1
ATOM 765 C CA . ARG A 1 97 ? -21.090 2.206 30.892 1.00 85.44 97 ARG A CA 1
ATOM 766 C C . ARG A 1 97 ? -21.375 1.123 31.929 1.00 85.44 97 ARG A C 1
ATOM 768 O O . ARG A 1 97 ? -22.162 1.361 32.838 1.00 85.44 97 ARG A O 1
ATOM 775 N N . LYS A 1 98 ? -20.816 -0.078 31.763 1.00 85.88 98 LYS A N 1
ATOM 776 C CA . LYS A 1 98 ? -21.105 -1.231 32.635 1.00 85.88 98 LYS A CA 1
ATOM 777 C C . LYS A 1 98 ? -20.180 -1.311 33.847 1.00 85.88 98 LYS A C 1
ATOM 779 O O . LYS A 1 98 ? -20.571 -1.879 34.861 1.00 85.88 98 LYS A O 1
ATOM 784 N N . TYR A 1 99 ? -18.978 -0.756 33.740 1.00 84.12 99 TYR A N 1
ATOM 785 C CA . TYR A 1 99 ? -17.915 -0.877 34.730 1.00 84.12 99 TYR A CA 1
ATOM 786 C C . TYR A 1 99 ? -17.173 0.462 34.894 1.00 84.12 99 TYR A C 1
ATOM 788 O O . TYR A 1 99 ? -16.025 0.593 34.468 1.00 84.12 99 TYR A O 1
ATOM 796 N N . PRO A 1 100 ? -17.800 1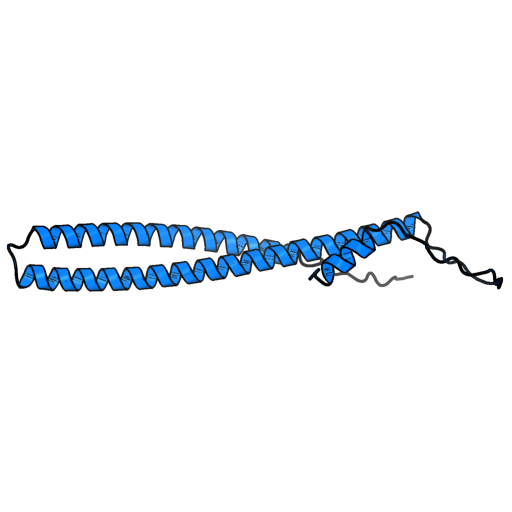.470 35.528 1.00 71.69 100 PRO A N 1
ATOM 797 C CA . PRO A 1 100 ? -17.222 2.812 35.648 1.00 71.69 100 PRO A CA 1
ATOM 798 C C . PRO A 1 100 ? -15.905 2.858 36.444 1.00 71.69 100 PRO A C 1
ATOM 800 O O . PRO A 1 100 ? -15.135 3.793 36.276 1.00 71.69 100 PRO A O 1
ATOM 803 N N . ASN A 1 101 ? -15.614 1.836 37.259 1.00 79.38 101 ASN A N 1
ATOM 804 C CA . ASN A 1 101 ? -14.414 1.765 38.104 1.00 79.38 101 ASN A CA 1
ATOM 805 C C . ASN A 1 101 ? -13.275 0.929 37.489 1.00 79.38 101 ASN A C 1
ATOM 807 O O . ASN A 1 101 ? -12.336 0.549 38.184 1.00 79.38 101 ASN A O 1
ATOM 811 N N . LEU A 1 102 ? -13.371 0.570 36.206 1.00 81.38 102 LEU A N 1
ATOM 812 C CA . LEU A 1 102 ? -12.427 -0.328 35.532 1.00 81.38 102 LEU A CA 1
ATOM 813 C C . LEU A 1 102 ? -11.391 0.466 34.718 1.00 81.38 102 LEU A C 1
ATOM 815 O O . LEU A 1 102 ? -11.214 0.259 33.516 1.00 81.38 102 LEU A O 1
ATOM 819 N N . GLU A 1 103 ? -10.704 1.386 35.402 1.00 77.81 103 GLU A N 1
ATOM 820 C CA . GLU A 1 103 ? -9.751 2.345 34.819 1.00 77.81 103 GLU A CA 1
ATOM 821 C C . GLU A 1 103 ? -8.647 1.663 33.998 1.00 77.81 103 GLU A C 1
ATOM 823 O O . GLU A 1 103 ? -8.331 2.110 32.901 1.00 77.81 103 GLU A O 1
ATOM 828 N N . SER A 1 104 ? -8.122 0.523 34.459 1.00 79.38 104 SER A N 1
ATOM 829 C CA . SER A 1 104 ? -7.056 -0.205 33.754 1.00 79.38 104 SER A CA 1
ATOM 830 C C . SER A 1 104 ? -7.473 -0.701 32.360 1.00 79.38 104 SER A C 1
ATOM 832 O O . SER A 1 104 ? -6.679 -0.621 31.421 1.00 79.38 104 SER A O 1
ATOM 834 N N . CYS A 1 105 ? -8.718 -1.161 32.184 1.00 79.00 105 CYS A N 1
ATOM 835 C CA . CYS A 1 105 ? -9.209 -1.558 30.861 1.00 79.00 105 CYS A CA 1
ATOM 836 C C . CYS A 1 105 ? -9.470 -0.347 29.965 1.00 79.00 105 CYS A C 1
ATOM 838 O O . CYS A 1 105 ? -9.215 -0.420 28.767 1.00 79.00 105 CYS A O 1
ATOM 840 N N . VAL A 1 106 ? -9.957 0.759 30.531 1.00 82.88 106 VAL A N 1
ATOM 841 C CA . VAL A 1 106 ? -10.163 2.013 29.795 1.00 82.88 106 VAL A CA 1
ATOM 842 C C . VAL A 1 106 ? -8.834 2.544 29.254 1.00 82.88 106 VAL A C 1
ATOM 844 O O . VAL A 1 106 ? -8.748 2.803 28.054 1.00 82.88 106 VAL A O 1
ATOM 847 N N . SER A 1 107 ? -7.791 2.613 30.087 1.00 84.81 107 SER A N 1
ATOM 848 C CA . SER A 1 107 ? -6.457 3.060 29.665 1.00 84.81 107 SER A CA 1
ATOM 849 C C . SER A 1 107 ? -5.876 2.169 28.568 1.00 84.81 107 SER A C 1
ATOM 851 O O . SER A 1 107 ? -5.485 2.669 27.522 1.00 84.81 107 SER A O 1
ATOM 853 N N . SER A 1 108 ? -5.927 0.841 28.728 1.00 83.50 108 SER A N 1
ATOM 854 C CA . SER A 1 108 ? -5.405 -0.087 27.713 1.00 83.50 108 SER A CA 1
ATOM 855 C C . SER A 1 108 ? -6.121 0.030 26.357 1.00 83.50 108 SER A C 1
ATOM 857 O O . SER A 1 108 ? -5.490 -0.093 25.303 1.00 83.50 108 SER A O 1
ATOM 859 N N . ILE A 1 109 ? -7.433 0.298 26.359 1.00 84.50 109 ILE A N 1
ATOM 860 C CA . ILE A 1 109 ? -8.189 0.539 25.123 1.00 84.50 109 ILE A CA 1
ATOM 861 C C . ILE A 1 109 ? -7.785 1.874 24.484 1.00 84.50 109 ILE A C 1
ATOM 863 O O . ILE A 1 109 ? -7.651 1.932 23.261 1.00 84.50 109 ILE A O 1
ATOM 867 N N . MET A 1 110 ? -7.575 2.926 25.280 1.00 85.94 110 MET A N 1
ATOM 868 C CA . MET A 1 110 ? -7.106 4.224 24.782 1.00 85.94 110 MET A CA 1
ATOM 869 C C . MET A 1 110 ? -5.700 4.133 24.177 1.00 85.94 110 MET A C 1
ATOM 871 O O . MET A 1 110 ? -5.503 4.610 23.061 1.00 85.94 110 MET A O 1
ATOM 875 N N . ASP A 1 111 ? -4.771 3.442 24.841 1.00 89.25 111 ASP A N 1
ATOM 876 C CA . ASP A 1 111 ? -3.412 3.216 24.331 1.00 89.25 111 ASP A CA 1
ATOM 877 C C . ASP A 1 111 ? -3.449 2.472 22.983 1.00 89.25 111 ASP A C 1
ATOM 879 O O . ASP A 1 111 ? -2.798 2.858 22.011 1.00 89.25 111 ASP A O 1
ATOM 883 N N . SER A 1 112 ? -4.297 1.441 22.881 1.00 85.69 112 SER A N 1
ATOM 884 C CA . SER A 1 112 ? -4.489 0.682 21.636 1.00 85.69 112 SER A CA 1
ATOM 885 C C . SER A 1 112 ? -5.092 1.538 20.511 1.00 85.69 112 SER A C 1
ATOM 887 O O . SER A 1 112 ? -4.768 1.352 19.335 1.00 85.69 112 SER A O 1
ATOM 889 N N . GLN A 1 113 ? -5.985 2.478 20.843 1.00 88.06 113 GLN A N 1
ATOM 890 C CA . GLN A 1 113 ? -6.535 3.430 19.874 1.00 88.06 113 GLN A CA 1
ATOM 891 C C . GLN A 1 113 ? -5.473 4.414 19.379 1.00 88.06 113 GLN A C 1
ATOM 893 O O . GLN A 1 113 ? -5.436 4.702 18.180 1.00 88.06 113 GLN A O 1
ATOM 898 N N . GLU A 1 114 ? -4.614 4.911 20.270 1.00 89.88 114 GLU A N 1
ATOM 899 C CA . GLU A 1 114 ? -3.510 5.802 19.911 1.00 89.88 114 GLU A CA 1
ATOM 900 C C . GLU A 1 114 ? -2.507 5.101 18.985 1.00 89.88 114 GLU A C 1
ATOM 902 O O . GLU A 1 114 ? -2.138 5.646 17.940 1.00 89.88 114 GLU A O 1
ATOM 907 N N . GLU A 1 115 ? -2.125 3.859 19.296 1.00 89.38 115 GLU A N 1
ATOM 908 C CA . GLU A 1 115 ? -1.224 3.083 18.443 1.00 89.38 115 GLU A CA 1
ATOM 909 C C . GLU A 1 115 ? -1.810 2.880 17.036 1.00 89.38 115 GLU A C 1
ATOM 911 O O . GLU A 1 115 ? -1.142 3.149 16.031 1.00 89.38 115 GLU A O 1
ATOM 916 N N . LEU A 1 116 ? -3.083 2.481 16.939 1.00 86.44 116 LEU A N 1
ATOM 917 C CA . LEU A 1 116 ? -3.769 2.323 15.652 1.00 86.44 116 LEU A CA 1
ATOM 918 C C . LEU A 1 116 ? -3.857 3.638 14.872 1.00 86.44 116 LEU A C 1
ATOM 920 O O . LEU A 1 116 ? -3.692 3.645 13.648 1.00 86.44 116 LEU A O 1
ATOM 924 N N . PHE A 1 117 ? -4.091 4.758 15.556 1.00 87.25 117 PHE A N 1
ATOM 925 C CA . PHE A 1 117 ? -4.116 6.074 14.926 1.00 87.25 117 PHE A CA 1
ATOM 926 C C . PHE A 1 117 ? -2.751 6.442 14.326 1.00 87.25 117 PHE A C 1
ATOM 928 O O . PHE A 1 117 ? -2.674 6.916 13.183 1.00 87.25 117 PHE A O 1
ATOM 935 N N . ASN A 1 118 ? -1.668 6.165 15.053 1.00 88.50 118 ASN A N 1
ATOM 936 C CA . ASN A 1 118 ? -0.301 6.387 14.587 1.00 88.50 118 ASN A CA 1
ATOM 937 C C . ASN A 1 118 ? 0.030 5.504 13.373 1.00 88.50 118 ASN A C 1
ATOM 939 O O . ASN A 1 118 ? 0.510 6.004 12.350 1.00 88.50 118 ASN A O 1
ATOM 943 N N . GLN A 1 119 ? -0.311 4.213 13.430 1.00 87.12 119 GLN A N 1
ATOM 944 C CA . GLN A 1 119 ? -0.131 3.282 12.310 1.00 87.12 119 GLN A CA 1
ATOM 945 C C . GLN A 1 119 ? -0.926 3.715 11.065 1.00 87.12 119 GLN A C 1
ATOM 947 O O . GLN A 1 119 ? -0.411 3.675 9.943 1.00 87.12 119 GLN A O 1
ATOM 952 N N . MET A 1 120 ? -2.166 4.181 11.242 1.00 87.81 120 MET A N 1
ATOM 953 C CA . MET A 1 120 ? -3.002 4.668 10.143 1.00 87.81 120 MET A CA 1
ATOM 954 C C . MET A 1 120 ? -2.434 5.946 9.510 1.00 87.81 120 MET A C 1
ATOM 956 O O . MET A 1 120 ? -2.438 6.081 8.282 1.00 87.81 120 MET A O 1
ATOM 960 N N . SER A 1 121 ? -1.914 6.861 10.329 1.00 87.12 121 SER A N 1
ATOM 961 C CA . SER A 1 121 ? -1.269 8.095 9.866 1.00 87.12 121 SER A CA 1
ATOM 962 C C . SER A 1 121 ? -0.027 7.799 9.022 1.00 87.12 121 SER A C 1
ATOM 964 O O . SER A 1 121 ? 0.131 8.352 7.930 1.00 87.12 121 SER A O 1
ATOM 966 N N . GLU A 1 122 ? 0.803 6.852 9.458 1.00 87.81 122 GLU A N 1
ATOM 967 C CA . GLU A 1 122 ? 1.973 6.394 8.707 1.00 87.81 122 GLU A CA 1
ATOM 968 C C . GLU A 1 122 ? 1.582 5.690 7.395 1.00 87.81 122 GLU A C 1
ATOM 970 O O . GLU A 1 122 ? 2.175 5.954 6.345 1.00 87.81 122 GLU A O 1
ATOM 975 N N . CYS A 1 123 ? 0.539 4.853 7.408 1.00 85.62 123 CYS A N 1
ATOM 976 C CA . CYS A 1 123 ? -0.014 4.241 6.195 1.00 85.62 123 CYS A CA 1
ATOM 977 C C . CYS A 1 123 ? -0.447 5.295 5.173 1.00 85.62 123 CYS A C 1
ATOM 979 O O . CYS A 1 123 ? -0.094 5.209 3.995 1.00 85.62 123 CYS A O 1
ATOM 981 N N . LYS A 1 124 ? -1.181 6.317 5.625 1.00 84.62 124 LYS A N 1
ATOM 982 C CA . LYS A 1 124 ? -1.642 7.416 4.772 1.00 84.62 124 LYS A CA 1
ATOM 983 C C . LYS A 1 124 ? -0.464 8.185 4.173 1.00 84.62 124 LYS A C 1
ATOM 985 O O . LYS A 1 124 ? -0.481 8.491 2.980 1.00 84.62 124 LYS A O 1
ATOM 990 N N . ARG A 1 125 ? 0.577 8.444 4.972 1.00 87.94 125 ARG A N 1
ATOM 991 C CA . ARG A 1 125 ? 1.813 9.086 4.509 1.00 87.94 125 ARG A CA 1
ATOM 992 C C . ARG A 1 125 ? 2.489 8.255 3.416 1.00 87.94 125 ARG A C 1
ATOM 994 O O . ARG A 1 125 ? 2.717 8.771 2.324 1.00 87.94 125 ARG A O 1
ATOM 1001 N N . ARG A 1 126 ? 2.735 6.963 3.658 1.00 85.75 126 ARG A N 1
ATOM 1002 C CA . ARG A 1 126 ? 3.347 6.052 2.670 1.00 85.75 126 ARG A CA 1
ATOM 1003 C C . ARG A 1 126 ? 2.533 5.951 1.386 1.00 85.75 126 ARG A C 1
ATOM 1005 O O . ARG A 1 126 ? 3.106 6.005 0.304 1.00 85.75 126 ARG A O 1
ATOM 1012 N N . LEU A 1 127 ? 1.210 5.856 1.496 1.00 86.81 127 LEU A N 1
ATOM 1013 C CA . LEU A 1 127 ? 0.322 5.778 0.339 1.00 86.81 127 LEU A CA 1
ATOM 1014 C C . LEU A 1 127 ? 0.389 7.054 -0.511 1.00 86.81 127 LEU A C 1
ATOM 1016 O O . LEU A 1 127 ? 0.414 6.962 -1.737 1.00 86.81 127 LEU A O 1
ATOM 1020 N N . SER A 1 128 ? 0.493 8.231 0.117 1.00 84.94 128 SER A N 1
ATOM 1021 C CA . SER A 1 128 ? 0.693 9.489 -0.614 1.00 84.94 128 SER A CA 1
ATOM 1022 C C . SER A 1 128 ? 2.019 9.511 -1.382 1.00 84.94 128 SER A C 1
ATOM 1024 O O . SER A 1 128 ? 2.021 9.800 -2.575 1.00 84.94 128 SER A O 1
ATOM 1026 N N . SER A 1 129 ? 3.125 9.099 -0.752 1.00 85.12 129 SER A N 1
ATOM 1027 C CA . SER A 1 129 ? 4.431 9.009 -1.416 1.00 85.12 129 SER A CA 1
ATOM 1028 C C . SER A 1 129 ? 4.436 8.001 -2.567 1.00 85.12 129 SER A C 1
ATOM 1030 O O . SER A 1 129 ? 4.980 8.296 -3.629 1.00 85.12 129 SER A O 1
ATOM 1032 N N . ILE A 1 130 ? 3.805 6.834 -2.387 1.00 87.06 130 ILE A N 1
ATOM 1033 C CA . ILE A 1 130 ? 3.679 5.825 -3.449 1.00 87.06 130 ILE A CA 1
ATOM 1034 C C . ILE A 1 130 ? 2.884 6.388 -4.622 1.00 87.06 130 ILE A C 1
ATOM 1036 O O . ILE A 1 130 ? 3.305 6.221 -5.760 1.00 87.06 130 ILE A O 1
ATOM 1040 N N . ARG A 1 131 ? 1.778 7.096 -4.367 1.00 86.00 131 ARG A N 1
ATOM 1041 C CA . ARG A 1 131 ? 0.971 7.712 -5.425 1.00 86.00 131 ARG A CA 1
ATOM 1042 C C . ARG A 1 131 ? 1.780 8.713 -6.249 1.00 86.00 131 ARG A C 1
ATOM 1044 O O . ARG A 1 131 ? 1.768 8.623 -7.472 1.00 86.00 131 ARG A O 1
ATOM 1051 N N . THR A 1 132 ? 2.518 9.608 -5.596 1.00 86.25 132 THR A N 1
ATOM 1052 C CA . THR A 1 132 ? 3.384 10.571 -6.293 1.00 86.25 132 THR A CA 1
ATOM 1053 C C . THR A 1 132 ? 4.479 9.864 -7.095 1.00 86.25 132 THR A C 1
ATOM 1055 O O . THR A 1 132 ? 4.709 10.198 -8.254 1.00 86.25 132 THR A O 1
ATOM 1058 N N . GLY A 1 133 ? 5.122 8.841 -6.520 1.00 83.06 133 GLY A N 1
ATOM 1059 C CA . GLY A 1 133 ? 6.113 8.032 -7.236 1.00 83.06 133 GLY A CA 1
ATOM 1060 C C . GLY A 1 133 ? 5.525 7.303 -8.449 1.00 83.06 133 GLY A C 1
ATOM 1061 O O . GLY A 1 133 ? 6.165 7.228 -9.495 1.00 83.06 133 GLY A O 1
ATOM 1062 N N . LEU A 1 134 ? 4.287 6.819 -8.334 1.00 88.19 134 LEU A N 1
ATOM 1063 C CA . LEU A 1 134 ? 3.566 6.151 -9.412 1.00 88.19 134 LEU A CA 1
ATOM 1064 C C . LEU A 1 134 ? 3.255 7.102 -10.572 1.00 88.19 134 LEU A C 1
ATOM 1066 O O . LEU A 1 134 ? 3.431 6.731 -11.728 1.00 88.19 134 LEU A O 1
ATOM 1070 N N . GLU A 1 135 ? 2.802 8.319 -10.268 1.00 87.19 135 GLU A N 1
ATOM 1071 C CA . GLU A 1 135 ? 2.514 9.354 -11.268 1.00 87.19 135 GLU A CA 1
ATOM 1072 C C . GLU A 1 135 ? 3.779 9.704 -12.068 1.00 87.19 135 GLU A C 1
ATOM 1074 O O . GLU A 1 135 ? 3.755 9.697 -13.301 1.00 87.19 135 GLU A O 1
ATOM 1079 N N . VAL A 1 136 ? 4.914 9.889 -11.384 1.00 85.12 136 VAL A N 1
ATOM 1080 C CA . VAL A 1 136 ? 6.215 10.125 -12.034 1.00 85.12 136 VAL A CA 1
ATOM 1081 C C . VAL A 1 136 ? 6.644 8.925 -12.882 1.00 85.12 136 VAL A C 1
ATOM 1083 O O . VAL A 1 136 ? 7.050 9.095 -14.031 1.00 85.12 136 VAL A O 1
ATOM 1086 N N . ALA A 1 137 ? 6.539 7.704 -12.354 1.00 81.12 137 ALA A N 1
ATOM 1087 C CA . ALA A 1 137 ? 6.938 6.499 -13.077 1.00 81.12 137 ALA A CA 1
ATOM 1088 C C . ALA A 1 137 ? 6.094 6.272 -14.344 1.00 81.12 137 ALA A C 1
ATOM 1090 O O . ALA A 1 137 ? 6.640 5.919 -15.391 1.00 81.12 137 ALA A O 1
ATOM 1091 N N . LYS A 1 138 ? 4.780 6.519 -14.277 1.00 86.06 138 LYS A N 1
ATOM 1092 C CA . LYS A 1 138 ? 3.880 6.446 -15.438 1.00 86.06 138 LYS A CA 1
ATOM 1093 C C . LYS A 1 138 ? 4.266 7.464 -16.506 1.00 86.06 138 LYS A C 1
ATOM 1095 O O . LYS A 1 138 ? 4.435 7.078 -17.660 1.00 86.06 138 LYS A O 1
ATOM 1100 N N . SER A 1 139 ? 4.513 8.711 -16.105 1.00 84.69 139 SER A N 1
ATOM 1101 C CA . SER A 1 139 ? 4.977 9.760 -17.019 1.00 84.69 139 SER A CA 1
ATOM 1102 C C . SER A 1 139 ? 6.307 9.393 -17.694 1.00 84.69 139 SER A C 1
ATOM 1104 O O . SER A 1 139 ? 6.449 9.536 -18.906 1.00 84.69 139 SER A O 1
ATOM 1106 N N . LEU A 1 140 ? 7.262 8.816 -16.957 1.00 79.81 140 LEU A N 1
ATOM 1107 C CA . LEU A 1 140 ? 8.523 8.339 -17.539 1.00 79.81 140 LEU A CA 1
ATOM 1108 C C . LEU A 1 140 ? 8.309 7.227 -18.578 1.00 79.81 140 LEU A C 1
ATOM 1110 O O . LEU A 1 140 ? 8.941 7.242 -19.631 1.00 79.81 140 LEU A O 1
ATOM 1114 N N . VAL A 1 141 ? 7.406 6.276 -18.327 1.00 83.25 141 VAL A N 1
ATOM 1115 C CA . VAL A 1 141 ? 7.083 5.204 -19.289 1.00 83.25 141 VAL A CA 1
ATOM 1116 C C . VAL A 1 141 ? 6.405 5.743 -20.555 1.00 83.25 141 VAL A C 1
ATOM 1118 O O . VAL A 1 141 ? 6.622 5.189 -21.640 1.00 83.25 141 VAL A O 1
ATOM 1121 N N . GLU A 1 142 ? 5.601 6.800 -20.429 1.00 81.88 142 GLU A N 1
ATOM 1122 C CA . GLU A 1 142 ? 4.981 7.511 -21.555 1.00 81.88 142 GLU A CA 1
ATOM 1123 C C . GLU A 1 142 ? 6.025 8.245 -22.402 1.00 81.88 142 GLU A C 1
ATOM 1125 O O . GLU A 1 142 ? 6.024 8.098 -23.623 1.00 81.88 142 GLU A O 1
ATOM 1130 N N . VAL A 1 143 ? 6.976 8.939 -21.766 1.00 77.75 143 VAL A N 1
ATOM 1131 C CA . VAL A 1 143 ? 8.097 9.615 -22.449 1.00 77.75 143 VAL A CA 1
ATOM 1132 C C . VAL A 1 143 ? 9.044 8.612 -23.118 1.00 77.75 143 VAL A C 1
ATOM 1134 O O . VAL A 1 143 ? 9.570 8.881 -24.192 1.00 77.75 143 VAL A O 1
ATOM 1137 N N . LEU A 1 144 ? 9.207 7.413 -22.548 1.00 69.56 144 LEU A N 1
ATOM 1138 C CA . LEU A 1 144 ? 9.887 6.273 -23.183 1.00 69.56 144 LEU A CA 1
ATOM 1139 C C . LEU A 1 144 ? 9.029 5.601 -24.285 1.00 69.56 144 LEU A C 1
ATOM 1141 O O . LEU A 1 144 ? 9.272 4.455 -24.688 1.00 69.56 144 LEU A O 1
ATOM 1145 N N . GLY A 1 145 ? 7.957 6.245 -24.752 1.00 59.16 145 GLY A N 1
ATOM 1146 C CA . GLY A 1 145 ? 7.297 5.927 -26.016 1.00 59.16 145 GLY A CA 1
ATOM 1147 C C . GLY A 1 145 ? 8.271 6.100 -27.182 1.00 59.16 145 GLY A C 1
ATOM 1148 O O . GLY A 1 145 ? 9.088 7.017 -27.145 1.00 59.16 145 GLY A O 1
ATOM 1149 N N . PRO A 1 146 ? 8.248 5.227 -28.208 1.00 53.06 146 PRO A N 1
ATOM 1150 C CA . PRO A 1 146 ? 8.989 5.535 -29.419 1.00 53.06 146 PRO A CA 1
ATOM 1151 C C . PRO A 1 146 ? 8.469 6.884 -29.918 1.00 53.06 146 PRO A C 1
ATOM 1153 O O . PRO A 1 146 ? 7.264 7.030 -30.122 1.00 53.06 146 PRO A O 1
ATOM 1156 N N . GLY A 1 147 ? 9.368 7.863 -30.064 1.00 49.53 147 GLY A N 1
ATOM 1157 C CA . GLY A 1 147 ? 9.097 8.997 -30.933 1.00 49.53 147 GLY A CA 1
ATOM 1158 C C . GLY A 1 147 ? 8.581 8.413 -32.238 1.00 49.53 147 GLY A C 1
ATOM 1159 O O . GLY A 1 147 ? 9.195 7.479 -32.761 1.00 49.53 147 GLY A O 1
ATOM 1160 N N . GLU A 1 148 ? 7.398 8.870 -32.632 1.00 48.69 148 GLU A N 1
ATOM 1161 C CA . GLU A 1 148 ? 6.745 8.596 -33.903 1.00 48.69 148 GLU A CA 1
ATOM 1162 C C . GLU A 1 148 ? 7.841 8.379 -34.956 1.00 48.69 148 GLU A C 1
ATOM 1164 O O . GLU A 1 148 ? 8.658 9.274 -35.193 1.00 48.69 148 GLU A O 1
ATOM 1169 N N . GLU A 1 149 ? 7.971 7.148 -35.470 1.00 47.34 149 GLU A N 1
ATOM 1170 C CA . GLU A 1 149 ? 8.794 6.901 -36.652 1.00 47.34 149 GLU A CA 1
ATOM 1171 C C . GLU A 1 149 ? 8.086 7.701 -37.750 1.00 47.34 149 GLU A C 1
ATOM 1173 O O . GLU A 1 149 ? 7.150 7.219 -38.376 1.00 47.34 149 GLU A O 1
ATOM 1178 N N . VAL A 1 150 ? 8.452 8.981 -37.891 1.00 46.16 150 VAL A N 1
ATOM 1179 C CA . VAL A 1 150 ? 8.129 9.767 -39.070 1.00 46.16 150 VAL A CA 1
ATOM 1180 C C . VAL A 1 150 ? 8.898 9.060 -40.167 1.00 46.16 150 VAL A C 1
ATOM 1182 O O . VAL A 1 150 ? 10.115 9.223 -40.297 1.00 46.16 150 VAL A O 1
ATOM 1185 N N . ASP A 1 151 ? 8.196 8.184 -40.878 1.00 43.88 151 ASP A N 1
ATOM 1186 C CA . ASP A 1 151 ? 8.594 7.748 -42.199 1.00 43.88 151 ASP A CA 1
ATOM 1187 C C . ASP A 1 151 ? 8.761 9.034 -43.009 1.00 43.88 151 ASP A C 1
ATOM 1189 O O . ASP A 1 151 ? 7.804 9.617 -43.512 1.00 43.88 151 ASP A O 1
ATOM 1193 N N . VAL A 1 152 ? 9.996 9.537 -43.065 1.00 47.19 152 VAL A N 1
ATOM 1194 C CA . VAL A 1 152 ? 10.399 10.466 -44.112 1.00 47.19 152 VAL A CA 1
ATOM 1195 C C . VAL A 1 152 ? 10.433 9.603 -45.363 1.00 47.19 152 VAL A C 1
ATOM 1197 O O . VAL A 1 152 ? 11.457 9.014 -45.718 1.00 47.19 152 VAL A O 1
ATOM 1200 N N . GLU A 1 153 ? 9.244 9.431 -45.935 1.00 43.59 153 GLU A N 1
ATOM 1201 C CA . GLU A 1 153 ? 9.037 8.972 -47.292 1.00 43.59 153 GLU A CA 1
ATOM 1202 C C . GLU A 1 153 ? 9.940 9.852 -48.158 1.00 43.59 153 GLU A C 1
ATOM 1204 O O . GLU A 1 153 ? 9.913 11.081 -48.078 1.00 43.59 153 GLU A O 1
ATOM 1209 N N . GLY A 1 154 ? 10.891 9.205 -48.828 1.00 48.69 154 GLY A N 1
ATOM 1210 C CA . GLY A 1 154 ? 11.883 9.898 -49.625 1.00 48.69 154 GLY A CA 1
ATOM 1211 C C . GLY A 1 154 ? 11.195 10.577 -50.795 1.00 48.69 154 GLY A C 1
ATOM 1212 O O . GLY A 1 154 ? 10.758 9.885 -51.712 1.00 48.69 154 GLY A O 1
ATOM 1213 N N . ASP A 1 155 ? 11.159 11.903 -50.764 1.00 45.47 155 ASP A N 1
ATOM 1214 C CA . ASP A 1 155 ? 10.954 12.705 -51.958 1.00 45.47 155 ASP A CA 1
ATOM 12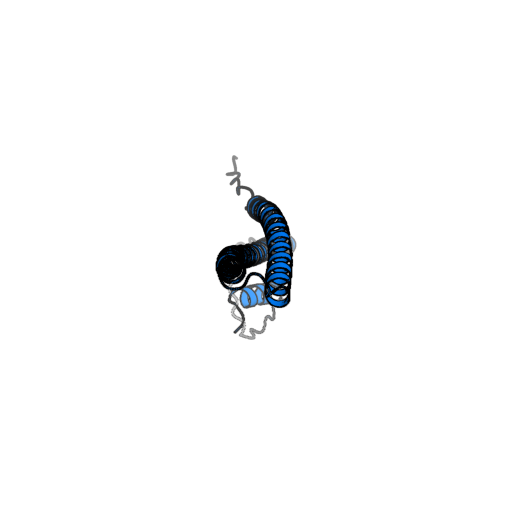15 C C . ASP A 1 155 ? 12.309 12.951 -52.639 1.00 45.47 155 ASP A C 1
ATOM 1217 O O . ASP A 1 155 ? 13.197 13.608 -52.089 1.00 45.47 155 ASP A O 1
ATOM 1221 N N . GLU A 1 156 ? 12.379 12.362 -53.838 1.00 40.88 156 GLU A N 1
ATOM 1222 C CA . GLU A 1 156 ? 13.159 12.714 -55.043 1.00 40.88 156 GLU A CA 1
ATOM 1223 C C . GLU A 1 156 ? 14.670 12.406 -55.107 1.00 40.88 156 GLU A C 1
ATOM 1225 O O . GLU A 1 156 ? 15.513 13.072 -54.465 1.00 40.88 156 GLU A O 1
#

Mean predicted aligned error: 15.78 Å

Organism: Coprinopsis cinerea (strain Okayama-7 / 130 / ATCC MYA-4618 / FGSC 9003) (NCBI:txid240176)

pLDDT: mean 73.27, std 17.03, range [33.47, 91.69]

Radius of gyration: 31.94 Å; Cα contacts (8 Å, |Δi|>4): 40; chains: 1; bounding box: 55×41×98 Å

Foldseek 3Di:
DQDPLNVVLCVLPDDDPPPDDDDDDDDDDDDPPPCPPVSVVVVSVVVNVVSVLVVVLVVLVVVLVVLVVVLVVLVVVLVVLVVVLVVLVVVLVVCCVVPVPPVVSNVVSVVVNVVSVVVNVVSVVVSVVSVVVSVVSVVVSVVSPPDPPPPPPDDD

Secondary structure (DSSP, 8-state):
---HHHHHHHHHHS---------------S------HHHHHHHHHHHHHHHHHHHHHHHHHHHHHHHHHHHHHHHHHHHHHHHHHHHHHHHHHHHHHH-TT-HHHHHHHHHHHHHHHHHHHHHHHHHHHHHHHHHHHHHHHHHTSPP---------

Sequence (156 aa):
MTSKLDREINMLLSPNLSMRSRSTQSRNRRGTGGSSAAAKKKRRRFRIEKVGWKYLKDSHRDCIHDAEKGAAALHNLSAAAREHMRNLQHVLTIVTRKYPNLESCVSSIMDSQEELFNQMSECKRRLSSIRTGLEVAKSLVEVLGPGEEVDVEGDE

Solvent-accessible surface area (backbone atoms only — not comparable to full-atom values): 9356 Å² total; per-residue (Å²): 131,82,50,77,62,57,54,52,53,52,64,71,70,52,77,83,82,83,81,72,94,74,81,94,77,92,78,92,87,84,82,83,81,64,67,47,75,66,52,52,50,51,54,51,50,55,51,52,49,56,51,49,54,49,51,55,47,53,52,51,50,52,52,48,53,54,50,51,53,51,45,53,51,48,52,52,51,46,52,51,50,55,52,52,48,52,51,50,52,51,51,46,54,49,44,56,72,78,40,77,84,48,58,70,62,51,51,55,52,50,53,53,45,51,52,50,51,52,54,44,51,51,47,53,51,52,46,52,54,50,50,56,52,46,55,53,52,52,52,51,52,57,69,68,45,80,73,77,82,72,75,76,74,83,82,131

Nearest PDB structures (foldseek):
  5xg2-assembly1_A  TM=4.585E-01  e=4.047E-01  Pyrococcus yayanosii CH1
  4mh6-assembly1_A  TM=4.289E-01  e=7.619E-01  Vibrio parahaemolyticus RIMD 2210633